Protein AF-A0A1G8WPV3-F1 (afdb_monomer_lite)

Sequence (83 aa):
MENSCDRYVLQVKKAKETVGVLEAELHQIRLKLRNAPTDAAFLRELKRITLDMTITLNELEHSQSMLDDCKMQFMKEEERYND

Secondary structure (DSSP, 8-state):
---TTHHHHHHHHHHHHHHHHHHHHHHHHHHHHHH-TT-HHHHHHHHHHHHHHHHHHHHHHHHHHHHHHHHHHHHHHHHHH--

Organism: NCBI:txid1128970

pLDDT: mean 91.11, std 13.19, range [44.41, 98.5]

Structure (mmCIF, N/CA/C/O backbone):
data_AF-A0A1G8WPV3-F1
#
_entry.id   AF-A0A1G8WPV3-F1
#
loop_
_atom_site.group_PDB
_atom_site.id
_atom_site.type_symbol
_atom_site.label_atom_id
_atom_site.label_alt_id
_atom_site.label_comp_id
_atom_site.label_asym_id
_atom_site.label_entity_id
_atom_site.label_seq_id
_atom_site.pdbx_PDB_ins_code
_atom_site.Cartn_x
_atom_site.Cartn_y
_atom_site.Cartn_z
_atom_site.occupancy
_atom_site.B_iso_or_equiv
_atom_site.auth_seq_id
_atom_site.auth_comp_id
_atom_site.auth_asym_id
_atom_site.auth_atom_id
_atom_site.pdbx_PDB_model_num
ATOM 1 N N . MET A 1 1 ? 14.352 -11.155 -27.323 1.00 44.41 1 MET A N 1
ATOM 2 C CA . MET A 1 1 ? 14.842 -10.444 -26.130 1.00 44.41 1 MET A CA 1
ATOM 3 C C . MET A 1 1 ? 13.675 -10.351 -25.176 1.00 44.41 1 MET A C 1
ATOM 5 O O . MET A 1 1 ? 12.691 -9.713 -25.518 1.00 44.41 1 MET A O 1
ATOM 9 N N . GLU A 1 2 ? 13.729 -11.078 -24.065 1.00 53.09 2 GLU A N 1
ATOM 10 C CA . GLU A 1 2 ? 12.828 -10.830 -22.937 1.00 53.09 2 GLU A CA 1
ATOM 11 C C . GLU A 1 2 ? 13.144 -9.409 -22.451 1.00 53.09 2 GLU A C 1
ATOM 13 O O . GLU A 1 2 ? 14.323 -9.072 -22.303 1.00 53.09 2 GLU A O 1
ATOM 18 N N . ASN A 1 3 ? 12.142 -8.533 -22.353 1.00 66.00 3 ASN A N 1
ATOM 19 C CA . ASN A 1 3 ? 12.393 -7.136 -22.027 1.00 66.00 3 ASN A CA 1
ATOM 20 C C . ASN A 1 3 ? 12.921 -7.115 -20.591 1.00 66.00 3 ASN A C 1
ATOM 22 O O . ASN A 1 3 ? 12.230 -7.533 -19.664 1.00 66.00 3 ASN A O 1
ATOM 26 N N . SER A 1 4 ? 14.169 -6.688 -20.384 1.00 73.88 4 SER A N 1
ATOM 27 C CA . SER A 1 4 ? 14.803 -6.774 -19.060 1.00 73.88 4 SER A CA 1
ATOM 28 C C . SER A 1 4 ? 14.052 -5.947 -18.001 1.00 73.88 4 SER A C 1
ATOM 30 O O . SER A 1 4 ? 14.211 -6.183 -16.801 1.00 73.88 4 SER A O 1
ATOM 32 N N . CYS A 1 5 ? 13.144 -5.059 -18.432 1.00 90.19 5 CYS A N 1
ATOM 33 C CA . CYS A 1 5 ? 12.237 -4.320 -17.565 1.00 90.19 5 CYS A CA 1
ATOM 34 C C . CYS A 1 5 ? 10.990 -5.095 -17.105 1.00 90.19 5 CYS A C 1
ATOM 36 O O . CYS A 1 5 ? 10.310 -4.623 -16.189 1.00 90.19 5 CYS A O 1
ATOM 38 N N . ASP A 1 6 ? 10.672 -6.263 -17.674 1.00 90.69 6 ASP A N 1
ATOM 39 C CA . ASP A 1 6 ? 9.448 -7.029 -17.373 1.00 90.69 6 ASP A CA 1
ATOM 40 C C . ASP A 1 6 ? 9.339 -7.384 -15.884 1.00 90.69 6 ASP A C 1
ATOM 42 O O . ASP A 1 6 ? 8.252 -7.365 -15.296 1.00 90.69 6 ASP A O 1
ATOM 46 N N . ARG A 1 7 ? 10.483 -7.610 -15.224 1.00 92.44 7 ARG A N 1
ATOM 47 C CA . ARG A 1 7 ? 10.542 -7.800 -13.770 1.00 92.44 7 ARG A CA 1
ATOM 48 C C . ARG A 1 7 ? 9.979 -6.595 -13.014 1.00 92.44 7 ARG A C 1
ATOM 50 O O . ARG A 1 7 ? 9.188 -6.780 -12.090 1.00 92.44 7 ARG A O 1
ATOM 57 N N . TYR A 1 8 ? 10.378 -5.381 -13.389 1.00 94.31 8 TYR A N 1
ATOM 58 C CA . TYR A 1 8 ? 9.927 -4.158 -12.725 1.00 94.31 8 TYR A CA 1
ATOM 59 C C . TYR A 1 8 ? 8.461 -3.856 -13.046 1.00 94.31 8 TYR A C 1
ATOM 61 O O . TYR A 1 8 ? 7.716 -3.442 -12.161 1.00 94.31 8 TYR A O 1
ATOM 69 N N . VAL A 1 9 ? 7.999 -4.169 -14.264 1.00 95.25 9 VAL A N 1
ATOM 70 C CA . VAL A 1 9 ? 6.569 -4.110 -14.616 1.00 95.25 9 VAL A CA 1
ATOM 71 C C . VAL A 1 9 ? 5.744 -5.003 -13.688 1.00 95.25 9 VAL A C 1
ATOM 73 O O . VAL A 1 9 ? 4.730 -4.563 -13.138 1.00 95.25 9 VAL A O 1
ATOM 76 N N . LEU A 1 10 ? 6.185 -6.246 -13.468 1.00 95.62 10 LEU A N 1
ATOM 77 C CA . LEU A 1 10 ? 5.492 -7.176 -12.581 1.00 95.62 10 LEU A CA 1
ATOM 78 C C . LEU A 1 10 ? 5.508 -6.705 -11.119 1.00 95.62 10 LEU A C 1
ATOM 80 O O . LEU A 1 10 ? 4.499 -6.846 -10.430 1.00 95.62 10 LEU A O 1
ATOM 84 N N . GLN A 1 11 ? 6.622 -6.140 -10.646 1.00 95.44 11 GLN A N 1
ATOM 85 C CA . GLN A 1 11 ? 6.733 -5.583 -9.292 1.00 95.44 11 GLN A CA 1
ATOM 86 C C . GLN A 1 11 ? 5.780 -4.401 -9.083 1.00 95.44 11 GLN A C 1
ATOM 88 O O . GLN A 1 11 ? 5.004 -4.414 -8.129 1.00 95.44 11 GLN A O 1
ATOM 93 N N . VAL A 1 12 ? 5.747 -3.444 -10.017 1.00 97.94 12 VAL A N 1
ATOM 94 C CA . VAL A 1 12 ? 4.806 -2.312 -9.990 1.00 97.94 12 VAL A CA 1
ATOM 95 C C . VAL A 1 12 ? 3.360 -2.803 -9.978 1.00 97.94 12 VAL A C 1
ATOM 97 O O . VAL A 1 12 ? 2.547 -2.310 -9.198 1.00 97.94 12 VAL A O 1
ATOM 100 N N . LYS A 1 13 ? 3.026 -3.786 -10.824 1.00 97.81 13 LYS A N 1
ATOM 101 C CA . LYS A 1 13 ? 1.675 -4.357 -10.876 1.00 97.81 13 LYS A CA 1
ATOM 102 C C . LYS A 1 13 ? 1.271 -4.958 -9.528 1.00 97.81 13 LYS A C 1
ATOM 104 O O . LYS A 1 13 ? 0.220 -4.602 -9.006 1.00 97.81 13 LYS A O 1
ATOM 109 N N . LYS A 1 14 ? 2.119 -5.812 -8.949 1.00 97.12 14 LYS A N 1
ATOM 110 C CA . LYS A 1 14 ? 1.854 -6.447 -7.651 1.00 97.12 14 LYS A CA 1
ATOM 111 C C . LYS A 1 14 ? 1.717 -5.422 -6.529 1.00 97.12 14 LYS A C 1
ATOM 113 O O . LYS A 1 14 ? 0.787 -5.518 -5.741 1.00 97.12 14 LYS A O 1
ATOM 118 N N . ALA A 1 15 ? 2.596 -4.423 -6.476 1.00 97.75 15 ALA A N 1
ATOM 119 C CA . ALA A 1 15 ? 2.518 -3.385 -5.454 1.00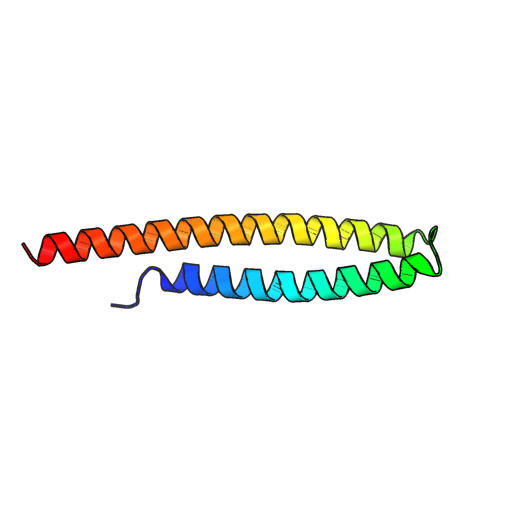 97.75 15 ALA A CA 1
ATOM 120 C C . ALA A 1 15 ? 1.210 -2.578 -5.567 1.00 97.75 15 ALA A C 1
ATOM 122 O O . ALA A 1 15 ? 0.552 -2.344 -4.558 1.00 97.75 15 ALA A O 1
ATOM 123 N N . LYS A 1 16 ? 0.762 -2.242 -6.788 1.00 98.25 16 LYS A N 1
ATOM 124 C CA . LYS A 1 16 ? -0.547 -1.596 -7.018 1.00 98.25 16 LYS A CA 1
ATOM 125 C C . LYS A 1 16 ? -1.725 -2.467 -6.579 1.00 98.25 16 LYS A C 1
ATOM 127 O O . LYS A 1 16 ? -2.662 -1.956 -5.973 1.00 98.25 16 LYS A O 1
ATOM 132 N N . GLU A 1 17 ? -1.682 -3.766 -6.870 1.00 98.38 17 GLU A N 1
ATOM 133 C CA . GLU A 1 17 ? -2.707 -4.717 -6.421 1.00 98.38 17 GLU A CA 1
ATOM 134 C C . GLU A 1 17 ? -2.772 -4.770 -4.887 1.00 98.38 17 GLU A C 1
ATOM 136 O O . GLU A 1 17 ? -3.855 -4.651 -4.314 1.00 98.38 17 GLU A O 1
ATOM 141 N N . THR A 1 18 ? -1.619 -4.855 -4.216 1.00 98.19 18 THR A N 1
ATOM 142 C CA . THR A 1 18 ? -1.530 -4.841 -2.749 1.00 98.19 18 THR A CA 1
ATOM 143 C C . THR A 1 18 ? -2.048 -3.533 -2.149 1.00 98.19 18 THR A C 1
ATOM 145 O O . THR A 1 18 ? -2.797 -3.580 -1.174 1.00 98.19 18 THR A O 1
ATOM 148 N N . VAL A 1 19 ? -1.728 -2.373 -2.740 1.00 98.44 19 VAL A N 1
ATOM 149 C CA . VAL A 1 19 ? -2.287 -1.075 -2.310 1.00 98.44 19 VAL A CA 1
ATOM 150 C C . VAL A 1 19 ? -3.815 -1.117 -2.328 1.00 98.44 19 VAL A C 1
ATOM 152 O O . VAL A 1 19 ? -4.436 -0.755 -1.332 1.00 98.44 19 VAL A O 1
ATOM 155 N N . GLY A 1 20 ? -4.428 -1.633 -3.397 1.00 98.19 20 GLY A N 1
ATOM 156 C CA . GLY A 1 20 ? -5.889 -1.731 -3.490 1.00 98.19 20 GLY A CA 1
ATOM 157 C C . GLY A 1 20 ? -6.516 -2.596 -2.387 1.00 98.19 20 GLY A C 1
ATOM 158 O O . GLY A 1 20 ? -7.559 -2.242 -1.835 1.00 98.19 20 GLY A O 1
ATOM 159 N N . VAL A 1 21 ? -5.865 -3.703 -2.010 1.00 98.38 21 VAL A N 1
ATOM 160 C CA . VAL A 1 21 ? -6.304 -4.537 -0.875 1.00 98.38 21 VAL A CA 1
ATOM 161 C C . VAL A 1 21 ? -6.204 -3.760 0.439 1.00 98.38 21 VAL A C 1
ATOM 163 O O . VAL A 1 21 ? -7.169 -3.711 1.203 1.00 98.38 21 VAL A O 1
ATOM 166 N N . LEU A 1 22 ? -5.069 -3.104 0.686 1.00 98.50 22 LEU A N 1
ATOM 167 C CA . LEU A 1 22 ? -4.834 -2.343 1.913 1.00 98.50 22 LEU A CA 1
ATOM 168 C C . LEU A 1 22 ? -5.775 -1.136 2.041 1.00 98.50 22 LEU A C 1
ATOM 170 O O . LEU A 1 22 ? -6.203 -0.809 3.146 1.00 98.50 22 LEU A O 1
ATOM 174 N N . GLU A 1 23 ? -6.151 -0.489 0.935 1.00 98.38 23 GLU A N 1
ATOM 175 C CA . GLU A 1 23 ? -7.146 0.589 0.924 1.00 98.38 23 GLU A CA 1
ATOM 176 C C . GLU A 1 23 ? -8.529 0.079 1.343 1.00 98.38 23 GLU A C 1
ATOM 178 O O . GLU A 1 23 ? -9.210 0.716 2.156 1.00 98.38 23 GLU A O 1
ATOM 183 N N . ALA A 1 24 ? -8.931 -1.090 0.836 1.00 98.31 24 ALA A N 1
ATOM 184 C CA . ALA A 1 24 ? -10.182 -1.727 1.221 1.00 98.31 24 ALA A CA 1
ATOM 185 C C . ALA A 1 24 ? -10.178 -2.118 2.709 1.00 98.31 24 ALA A C 1
ATOM 187 O O . ALA A 1 24 ? -11.130 -1.799 3.426 1.00 98.31 24 ALA A O 1
ATOM 188 N N . GLU A 1 25 ? -9.098 -2.732 3.207 1.00 98.31 25 GLU A N 1
ATOM 189 C CA . GLU A 1 25 ? -8.934 -3.051 4.634 1.00 98.31 25 GLU A CA 1
ATOM 190 C C . GLU A 1 25 ? -8.987 -1.787 5.506 1.00 98.31 25 GLU A C 1
ATOM 192 O O . GLU A 1 25 ? -9.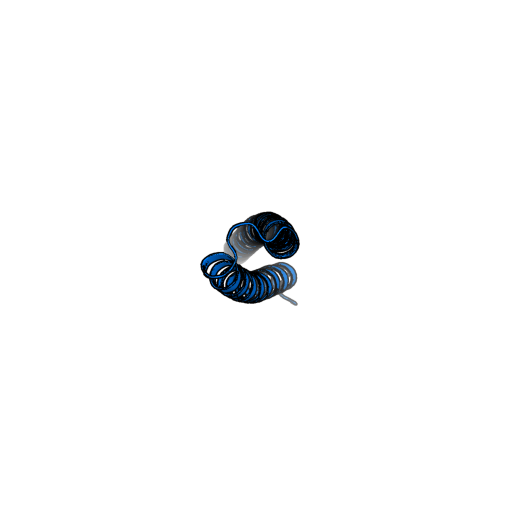708 -1.738 6.510 1.00 98.31 25 GLU A O 1
ATOM 197 N N . LEU A 1 26 ? -8.285 -0.728 5.091 1.00 97.88 26 LEU A N 1
ATOM 198 C CA . LEU A 1 26 ? -8.256 0.556 5.785 1.00 97.88 26 LEU A CA 1
ATOM 199 C C . LEU A 1 26 ? -9.647 1.200 5.847 1.00 97.88 26 LEU A C 1
ATOM 201 O O . LEU A 1 26 ? -10.027 1.789 6.863 1.00 97.88 26 LEU A O 1
ATOM 205 N N . HIS A 1 27 ? -10.429 1.093 4.774 1.00 97.75 27 HIS A N 1
ATOM 206 C CA . HIS A 1 27 ? -11.806 1.565 4.763 1.00 97.75 27 HIS A CA 1
ATOM 207 C C . HIS A 1 27 ? -12.667 0.788 5.768 1.00 97.75 27 HIS A C 1
ATOM 209 O O . HIS A 1 27 ? -13.354 1.397 6.591 1.00 97.75 27 HIS A O 1
ATOM 215 N N . GLN A 1 28 ? -12.579 -0.545 5.762 1.00 97.88 28 GLN A N 1
ATOM 216 C CA . GLN A 1 28 ? -13.352 -1.396 6.668 1.00 97.88 28 GLN A CA 1
ATOM 217 C C . GLN A 1 28 ? -13.020 -1.130 8.140 1.00 97.88 28 GLN A C 1
ATOM 219 O O . GLN A 1 28 ? -13.929 -0.994 8.963 1.00 97.88 28 GLN A O 1
ATOM 224 N N . ILE A 1 29 ? -11.738 -0.993 8.494 1.00 97.88 29 ILE A N 1
ATOM 225 C CA . ILE A 1 29 ? -11.358 -0.733 9.887 1.00 97.88 29 ILE A CA 1
ATOM 226 C C . ILE A 1 29 ? -11.813 0.652 10.358 1.00 97.88 29 ILE A C 1
ATOM 228 O O . ILE A 1 29 ? -12.271 0.804 11.491 1.00 97.88 29 ILE A O 1
ATOM 232 N N . ARG A 1 30 ? -11.786 1.656 9.472 1.00 97.00 30 ARG A N 1
ATOM 233 C CA . ARG A 1 30 ? -12.323 2.994 9.761 1.00 97.00 30 ARG A CA 1
ATOM 234 C C . ARG A 1 30 ? -13.830 2.960 10.007 1.00 97.00 30 ARG A C 1
ATOM 236 O O . ARG A 1 30 ? -14.300 3.671 10.891 1.00 97.00 30 ARG A O 1
ATOM 243 N N . LEU A 1 31 ? -14.587 2.136 9.277 1.00 97.69 31 LEU A N 1
ATOM 244 C CA . LEU A 1 31 ? -16.018 1.945 9.537 1.00 97.69 31 LEU A CA 1
ATOM 245 C C . LEU A 1 31 ? -16.269 1.304 10.906 1.00 97.69 31 LEU A C 1
ATOM 247 O O . LEU A 1 31 ? -17.115 1.790 11.654 1.00 97.69 31 LEU A O 1
ATOM 251 N N . LYS A 1 32 ? -15.505 0.268 11.273 1.00 97.56 32 LYS A N 1
ATOM 252 C CA . LYS A 1 32 ? -15.602 -0.368 12.599 1.00 97.56 32 LYS A CA 1
ATOM 253 C C . LYS A 1 32 ? -15.307 0.630 13.727 1.00 97.56 32 LYS A C 1
ATOM 255 O O . LYS A 1 32 ? -16.074 0.726 14.683 1.00 97.56 32 LYS A O 1
ATOM 260 N N . LEU A 1 33 ? -14.256 1.439 13.573 1.00 97.75 33 LEU A N 1
ATOM 261 C CA . LEU A 1 33 ? -13.866 2.468 14.544 1.00 97.75 33 LEU A CA 1
ATOM 262 C C . LEU A 1 33 ? -14.884 3.605 14.686 1.00 97.75 33 LEU A C 1
ATOM 264 O O . LEU A 1 33 ? -14.948 4.209 15.749 1.00 97.75 33 LEU A O 1
ATOM 268 N N . ARG A 1 34 ? -15.717 3.896 13.677 1.00 96.94 34 ARG A N 1
ATOM 269 C CA . ARG A 1 34 ? -16.816 4.869 13.847 1.00 96.94 34 ARG A CA 1
ATOM 270 C C . ARG A 1 34 ? -17.815 4.425 14.916 1.00 96.94 34 ARG A C 1
ATOM 272 O O . ARG A 1 34 ? -18.318 5.267 15.650 1.00 96.94 34 ARG A O 1
ATOM 279 N N . ASN A 1 35 ? -18.078 3.122 15.002 1.00 96.00 35 ASN A N 1
ATOM 280 C CA . ASN A 1 35 ? -19.035 2.552 15.951 1.00 96.00 35 ASN A CA 1
ATOM 281 C C . ASN A 1 35 ? -18.386 2.197 17.298 1.00 96.00 35 ASN A C 1
ATOM 283 O O . ASN A 1 35 ? -19.066 2.203 18.320 1.00 96.00 35 ASN A O 1
ATOM 287 N N . ALA A 1 36 ? -17.081 1.906 17.309 1.00 96.56 36 ALA A N 1
ATOM 288 C CA . ALA A 1 36 ? -16.317 1.578 18.512 1.00 96.56 36 ALA A CA 1
ATOM 289 C C . ALA A 1 36 ? -14.957 2.314 18.537 1.00 96.56 36 ALA A C 1
ATOM 291 O O . ALA A 1 36 ? -13.914 1.703 18.294 1.00 96.56 36 ALA A O 1
ATOM 292 N N . PRO A 1 37 ? -14.936 3.632 18.826 1.00 95.38 37 PRO A N 1
ATOM 293 C CA . PRO A 1 37 ? -13.744 4.471 18.632 1.00 95.38 37 PRO A CA 1
ATOM 294 C C . PRO A 1 37 ? -12.555 4.126 19.530 1.00 95.38 37 PRO A C 1
ATOM 296 O O . PRO A 1 37 ? -11.411 4.421 19.189 1.00 95.38 37 PRO A O 1
ATOM 299 N N . THR A 1 38 ? -12.820 3.521 20.686 1.00 96.62 38 THR A N 1
ATOM 300 C CA . THR A 1 38 ? -11.808 3.155 21.685 1.00 96.62 38 THR A CA 1
ATOM 301 C C . THR A 1 38 ? -11.481 1.665 21.682 1.00 96.62 38 THR A C 1
ATOM 303 O O . THR A 1 38 ? -10.755 1.199 22.561 1.00 96.62 38 THR A O 1
ATOM 306 N N . ASP A 1 39 ? -11.985 0.907 20.700 1.00 98.25 39 ASP A N 1
ATOM 307 C CA . ASP A 1 39 ? -11.688 -0.516 20.590 1.00 98.25 39 ASP A CA 1
ATOM 308 C C . ASP A 1 39 ? -10.194 -0.728 20.307 1.00 98.25 39 ASP A C 1
ATOM 310 O O . ASP A 1 39 ? -9.660 -0.392 19.244 1.00 98.25 39 ASP A O 1
ATOM 314 N N . ALA A 1 40 ? -9.498 -1.297 21.289 1.00 97.81 40 ALA A N 1
ATOM 315 C CA . ALA A 1 40 ? -8.059 -1.493 21.223 1.00 97.81 40 ALA A CA 1
ATOM 316 C C . ALA A 1 40 ? -7.638 -2.467 20.111 1.00 97.81 40 ALA A C 1
ATOM 318 O O . ALA A 1 40 ? -6.529 -2.340 19.587 1.00 97.81 40 ALA A O 1
ATOM 319 N N . ALA A 1 41 ? -8.480 -3.439 19.746 1.00 98.00 41 ALA A N 1
ATOM 320 C CA . ALA A 1 41 ? -8.181 -4.353 18.652 1.00 98.00 41 ALA A CA 1
ATOM 321 C C . ALA A 1 41 ? -8.240 -3.611 17.315 1.00 98.00 41 ALA A C 1
ATOM 323 O O . ALA A 1 41 ? -7.278 -3.684 16.546 1.00 98.00 41 ALA A O 1
ATOM 324 N N . PHE A 1 42 ? -9.285 -2.812 17.088 1.00 98.19 42 PHE A N 1
ATOM 325 C CA . PHE A 1 42 ? -9.408 -2.047 15.849 1.00 98.19 42 PHE A CA 1
ATOM 326 C C . PHE A 1 42 ? -8.346 -0.955 15.709 1.00 98.19 42 PHE A C 1
ATOM 328 O O . PHE A 1 42 ? -7.826 -0.731 14.618 1.00 98.19 42 PHE A O 1
ATOM 335 N N . LEU A 1 43 ? -7.951 -0.312 16.810 1.00 98.25 43 LEU A N 1
ATOM 336 C CA . LEU A 1 43 ? -6.857 0.663 16.804 1.00 98.25 43 LEU A CA 1
ATOM 337 C C . LEU A 1 43 ? -5.499 0.019 16.483 1.00 98.2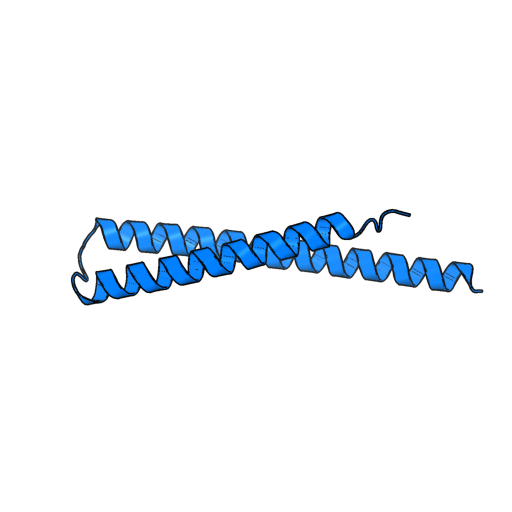5 43 LEU A C 1
ATOM 339 O O . LEU A 1 43 ? -4.679 0.625 15.791 1.00 98.25 43 LEU A O 1
ATOM 343 N N . ARG A 1 44 ? -5.241 -1.205 16.965 1.00 98.31 44 ARG A N 1
ATOM 344 C CA . ARG A 1 44 ? -4.029 -1.961 16.600 1.00 98.31 44 ARG A CA 1
ATOM 345 C C . ARG A 1 44 ? -4.037 -2.353 15.128 1.00 98.31 44 ARG A C 1
ATOM 347 O O . ARG A 1 44 ? -3.023 -2.192 14.457 1.00 98.31 44 ARG A O 1
ATOM 354 N N . GLU A 1 45 ? -5.173 -2.825 14.630 1.00 98.06 45 GLU A N 1
ATOM 355 C CA . GLU A 1 45 ? -5.334 -3.204 13.228 1.00 98.06 45 GLU A CA 1
ATOM 356 C C . GLU A 1 45 ? -5.168 -1.995 12.295 1.00 98.06 45 GLU A C 1
ATOM 358 O O . GLU A 1 45 ? -4.428 -2.079 11.319 1.00 98.06 45 GLU A O 1
ATOM 363 N N . LEU A 1 46 ? -5.734 -0.834 12.649 1.00 98.19 46 LEU A N 1
ATOM 364 C CA . LEU A 1 46 ? -5.527 0.420 11.919 1.00 98.19 46 LEU A CA 1
ATOM 365 C C . LEU A 1 46 ? -4.039 0.785 11.816 1.00 98.19 46 LEU A C 1
ATOM 367 O O . LEU A 1 46 ? -3.573 1.165 10.741 1.00 98.19 46 LEU A O 1
ATOM 371 N N . LYS A 1 47 ? -3.284 0.663 12.917 1.00 98.25 47 LYS A N 1
ATOM 372 C CA . LYS A 1 47 ? -1.835 0.922 12.918 1.00 98.25 47 LYS A CA 1
ATOM 373 C C . LYS A 1 47 ? -1.085 -0.052 12.012 1.00 98.25 47 LYS A C 1
ATOM 375 O O . LYS A 1 47 ? -0.237 0.397 11.249 1.00 98.25 47 LYS A O 1
ATOM 380 N N . ARG A 1 48 ? -1.419 -1.347 12.070 1.00 98.50 48 ARG A N 1
ATOM 381 C CA . ARG A 1 48 ? -0.834 -2.378 11.198 1.00 98.50 48 ARG A CA 1
ATOM 382 C C . ARG A 1 48 ? -1.060 -2.036 9.726 1.00 98.50 48 ARG A C 1
ATOM 384 O O . ARG A 1 48 ? -0.092 -1.874 9.001 1.00 98.50 48 ARG A O 1
ATOM 391 N N . ILE A 1 49 ? -2.315 -1.836 9.320 1.00 98.38 49 ILE A N 1
ATOM 392 C CA . ILE A 1 49 ? -2.670 -1.543 7.921 1.00 98.38 49 ILE A CA 1
ATOM 393 C C . ILE A 1 49 ? -1.987 -0.257 7.438 1.00 98.38 49 ILE A C 1
ATOM 395 O O . ILE A 1 49 ? -1.528 -0.185 6.305 1.00 98.38 49 ILE A O 1
ATOM 399 N N . THR A 1 50 ? -1.884 0.760 8.298 1.00 97.62 50 THR A N 1
ATOM 400 C CA . THR A 1 50 ? -1.210 2.021 7.946 1.00 97.62 50 THR A CA 1
ATOM 401 C C . THR A 1 50 ? 0.292 1.824 7.720 1.00 97.62 50 THR A C 1
ATOM 403 O O . THR A 1 50 ? 0.860 2.413 6.799 1.00 97.62 50 THR A O 1
ATOM 406 N N . LEU A 1 51 ? 0.940 0.997 8.545 1.00 98.44 51 LEU A N 1
ATOM 407 C CA . LEU A 1 51 ? 2.349 0.653 8.369 1.00 98.44 51 LEU A CA 1
ATOM 408 C C . LEU A 1 51 ? 2.562 -0.155 7.085 1.00 98.44 51 LEU A C 1
ATOM 410 O O . LEU A 1 51 ? 3.421 0.212 6.287 1.00 98.44 51 LEU A O 1
ATOM 414 N N . ASP A 1 52 ? 1.742 -1.183 6.861 1.00 98.50 52 ASP A N 1
ATOM 415 C CA . ASP A 1 52 ? 1.791 -2.012 5.654 1.00 98.50 52 ASP A CA 1
ATOM 416 C C . ASP A 1 52 ? 1.607 -1.142 4.400 1.00 98.50 52 ASP A C 1
ATOM 418 O O . ASP A 1 52 ? 2.403 -1.222 3.468 1.00 98.50 52 ASP A O 1
ATOM 422 N N . MET A 1 53 ? 0.644 -0.211 4.421 1.00 98.31 53 MET A N 1
ATOM 423 C CA . MET A 1 53 ? 0.422 0.755 3.338 1.00 98.31 53 MET A CA 1
ATOM 424 C C . MET A 1 53 ? 1.661 1.610 3.066 1.00 98.31 53 MET A C 1
ATOM 426 O O . MET A 1 53 ? 2.037 1.808 1.916 1.00 98.31 53 MET A O 1
ATOM 430 N N . THR A 1 54 ? 2.314 2.104 4.119 1.00 98.31 54 THR A N 1
ATOM 431 C CA . THR A 1 54 ? 3.515 2.940 3.980 1.00 98.31 54 THR A CA 1
ATOM 432 C C . THR A 1 54 ? 4.647 2.157 3.315 1.00 98.31 54 THR A C 1
ATOM 434 O O . THR A 1 54 ? 5.299 2.661 2.405 1.00 98.31 54 THR A O 1
ATOM 437 N N . ILE A 1 55 ? 4.856 0.906 3.733 1.00 98.31 55 ILE A N 1
ATOM 438 C CA . ILE A 1 55 ? 5.873 0.019 3.156 1.00 98.31 55 ILE A CA 1
ATOM 439 C C . ILE A 1 55 ? 5.559 -0.261 1.683 1.00 98.31 55 ILE A C 1
ATOM 441 O O . ILE A 1 55 ? 6.420 -0.053 0.832 1.00 98.31 55 ILE A O 1
ATOM 445 N N . THR A 1 56 ? 4.326 -0.662 1.362 1.00 98.44 56 THR A N 1
ATOM 446 C CA . THR A 1 56 ? 3.936 -0.987 -0.017 1.00 98.44 56 THR A CA 1
ATOM 447 C C . THR A 1 56 ? 4.014 0.227 -0.946 1.00 98.44 56 THR A C 1
ATOM 449 O O . THR A 1 56 ? 4.418 0.084 -2.098 1.00 98.44 56 THR A O 1
ATOM 452 N N . LEU A 1 57 ? 3.674 1.430 -0.472 1.00 98.38 57 LEU A N 1
ATOM 453 C CA . LEU A 1 57 ? 3.823 2.652 -1.269 1.00 98.38 57 LEU A CA 1
ATOM 454 C C . LEU A 1 57 ? 5.295 2.970 -1.557 1.00 98.38 57 LEU A C 1
ATOM 456 O O . LEU A 1 57 ? 5.622 3.296 -2.696 1.00 98.38 57 LEU A O 1
ATOM 460 N N . ASN A 1 58 ? 6.183 2.796 -0.575 1.00 98.06 58 ASN A N 1
ATOM 461 C CA . ASN A 1 58 ? 7.623 2.967 -0.785 1.00 98.06 58 ASN A CA 1
ATOM 462 C C . ASN A 1 58 ? 8.173 1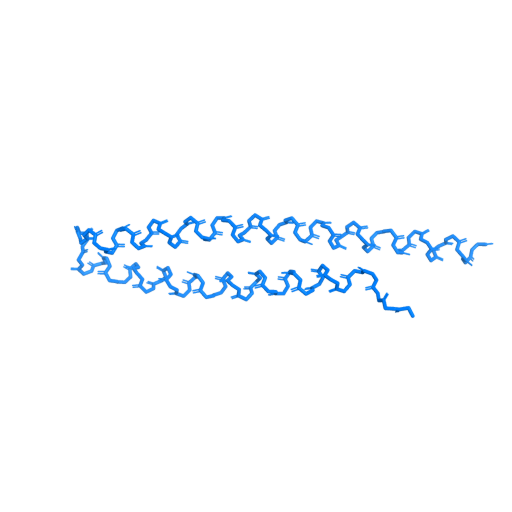.932 -1.784 1.00 98.06 58 ASN A C 1
ATOM 464 O O . ASN A 1 58 ? 8.984 2.261 -2.648 1.00 98.06 58 ASN A O 1
ATOM 468 N N . GLU A 1 59 ? 7.722 0.677 -1.698 1.00 96.94 59 GLU A N 1
ATOM 469 C CA . GLU A 1 59 ? 8.086 -0.376 -2.654 1.00 96.94 59 GLU A CA 1
ATOM 470 C C . GLU A 1 59 ? 7.574 -0.076 -4.067 1.00 96.94 59 GLU A C 1
ATOM 472 O O . GLU A 1 59 ? 8.282 -0.324 -5.048 1.00 96.94 59 GLU A O 1
ATOM 477 N N . LEU A 1 60 ? 6.359 0.466 -4.181 1.00 97.94 60 LEU A N 1
ATOM 478 C CA . LEU A 1 60 ? 5.778 0.891 -5.449 1.00 97.94 60 LEU A CA 1
ATOM 479 C C . LEU A 1 60 ? 6.590 2.029 -6.070 1.00 97.94 60 LEU A C 1
ATOM 481 O O . LEU A 1 60 ? 6.937 1.943 -7.246 1.00 97.94 60 LEU A O 1
ATOM 485 N N . GLU A 1 61 ? 6.909 3.063 -5.291 1.00 98.12 61 GLU A N 1
ATOM 486 C CA . GLU A 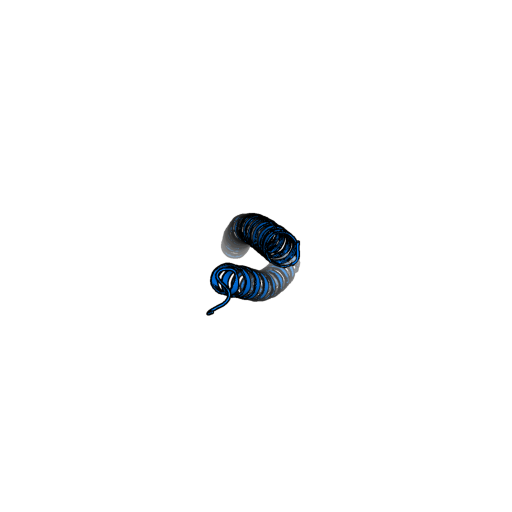1 61 ? 7.732 4.191 -5.733 1.00 98.12 61 GLU A CA 1
ATOM 487 C C . GLU A 1 61 ? 9.106 3.710 -6.208 1.00 98.12 61 GLU A C 1
ATOM 489 O O . GLU A 1 61 ? 9.525 4.025 -7.324 1.00 98.12 61 GLU A O 1
ATOM 494 N N . HIS A 1 62 ? 9.768 2.862 -5.418 1.00 96.94 62 HIS A N 1
ATOM 495 C CA . HIS A 1 62 ? 11.056 2.291 -5.793 1.00 96.94 62 HIS A CA 1
ATOM 496 C C . HIS A 1 62 ? 10.963 1.465 -7.084 1.00 96.94 62 HIS A C 1
ATOM 498 O O . HIS A 1 62 ? 11.754 1.658 -8.007 1.00 96.94 62 HIS A O 1
ATOM 504 N N . SER A 1 63 ? 9.971 0.578 -7.191 1.00 96.12 63 SER A N 1
ATOM 505 C CA . SER A 1 63 ? 9.782 -0.269 -8.376 1.00 96.12 63 SER A CA 1
ATOM 506 C C . SER A 1 63 ? 9.476 0.552 -9.630 1.00 96.12 63 SER A C 1
ATOM 508 O O . SER A 1 63 ? 9.919 0.196 -10.722 1.00 96.12 63 SER A O 1
ATOM 510 N N . GLN A 1 64 ? 8.734 1.652 -9.479 1.00 97.56 64 GLN A N 1
ATOM 511 C CA . GLN A 1 64 ? 8.426 2.573 -10.567 1.00 97.56 64 GLN A CA 1
ATOM 512 C C . GLN A 1 64 ? 9.686 3.314 -11.024 1.00 97.56 64 GLN A C 1
ATOM 514 O O . GLN A 1 64 ? 9.966 3.323 -12.219 1.00 97.56 64 GLN A O 1
ATOM 519 N N . SER A 1 65 ? 10.493 3.824 -10.087 1.00 97.31 65 SER A N 1
ATOM 520 C CA . SER A 1 65 ? 11.785 4.448 -10.402 1.00 97.31 65 SER A CA 1
ATOM 521 C C . SER A 1 65 ? 12.693 3.490 -11.178 1.00 97.31 65 SER A C 1
ATOM 523 O O . SER A 1 65 ? 13.236 3.856 -12.216 1.00 97.31 65 SER A O 1
ATOM 525 N N . MET A 1 66 ? 12.805 2.235 -10.730 1.00 95.44 66 MET A N 1
ATOM 526 C CA . MET A 1 66 ? 13.630 1.231 -11.409 1.00 95.44 66 MET A CA 1
ATOM 527 C C . MET A 1 66 ? 13.107 0.881 -12.810 1.00 95.44 66 MET A C 1
ATOM 529 O O . MET A 1 66 ? 13.893 0.637 -13.726 1.00 95.44 66 MET A O 1
ATOM 533 N N . LEU A 1 67 ? 11.782 0.847 -12.991 1.00 95.38 67 LEU A N 1
ATOM 534 C CA . LEU A 1 67 ? 11.165 0.633 -14.299 1.00 95.38 67 LEU A CA 1
ATOM 535 C C . LEU A 1 67 ? 11.471 1.789 -15.257 1.00 95.38 67 LEU A C 1
ATOM 537 O O . LEU A 1 67 ? 11.766 1.549 -16.429 1.00 95.38 67 LEU A O 1
ATOM 541 N N . ASP A 1 68 ? 11.392 3.023 -14.771 1.00 94.56 68 ASP A N 1
ATOM 542 C CA . ASP A 1 68 ? 11.621 4.2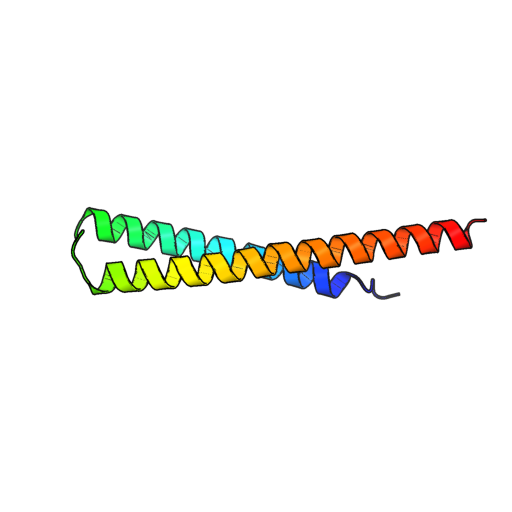20 -15.577 1.00 94.56 68 ASP A CA 1
ATOM 543 C C . ASP A 1 68 ? 13.097 4.335 -15.991 1.00 94.56 68 ASP A C 1
ATOM 545 O O . ASP A 1 68 ? 13.387 4.571 -17.168 1.00 94.56 68 ASP A O 1
ATOM 549 N N . ASP A 1 69 ? 14.026 4.035 -15.079 1.00 93.94 69 ASP A N 1
ATOM 550 C CA . ASP A 1 69 ? 15.460 3.945 -15.380 1.00 93.94 69 ASP A CA 1
ATOM 551 C C . ASP A 1 69 ? 15.760 2.863 -16.423 1.00 93.94 69 ASP A C 1
ATOM 553 O O . ASP A 1 69 ? 16.498 3.099 -17.384 1.00 93.94 69 ASP A O 1
ATOM 557 N N . CYS A 1 70 ? 15.152 1.685 -16.270 1.00 92.69 70 CYS A N 1
ATOM 558 C CA . CYS A 1 70 ? 15.315 0.575 -17.202 1.00 92.69 70 CYS A CA 1
ATOM 559 C C . CYS A 1 70 ? 14.835 0.951 -18.614 1.00 92.69 70 CYS A C 1
ATOM 561 O O . CYS A 1 70 ? 15.554 0.759 -19.596 1.00 92.69 70 CYS A O 1
ATOM 563 N N . LYS A 1 71 ? 13.654 1.572 -18.727 1.00 89.38 71 LYS A N 1
ATOM 564 C CA . LYS A 1 71 ? 13.124 2.054 -20.012 1.00 89.38 71 LYS A CA 1
ATOM 565 C C . LYS A 1 71 ? 14.019 3.115 -20.647 1.00 89.38 71 LYS A C 1
ATOM 567 O O . LYS A 1 71 ? 14.249 3.065 -21.852 1.00 89.38 71 LYS A O 1
ATOM 572 N N . MET A 1 72 ? 14.547 4.052 -19.856 1.00 89.44 72 MET A N 1
ATOM 573 C CA . MET A 1 72 ? 15.491 5.055 -20.356 1.00 89.44 72 MET A CA 1
ATOM 574 C C . MET A 1 72 ? 16.762 4.428 -20.930 1.00 89.44 72 MET A C 1
ATOM 576 O O . MET A 1 72 ? 17.276 4.915 -21.936 1.00 89.44 72 MET A O 1
ATOM 580 N N . GLN A 1 73 ? 17.284 3.372 -20.303 1.00 84.75 73 GLN A N 1
ATOM 581 C CA . GLN A 1 73 ? 18.465 2.670 -20.805 1.00 84.75 73 GLN A CA 1
ATOM 582 C C . GLN A 1 73 ? 18.182 1.973 -22.138 1.00 84.75 73 GLN A C 1
ATOM 584 O O . GLN A 1 73 ? 18.968 2.143 -23.067 1.00 84.75 73 GLN A O 1
ATOM 589 N N . PHE A 1 74 ? 17.036 1.297 -22.271 1.00 76.44 74 PHE A N 1
ATOM 590 C CA . PHE A 1 74 ? 16.636 0.674 -23.537 1.00 76.44 74 PHE A CA 1
ATOM 591 C C . PHE A 1 74 ? 16.520 1.677 -24.689 1.00 76.44 74 PHE A C 1
ATOM 593 O O . PHE A 1 74 ? 17.070 1.428 -25.758 1.00 76.44 74 PHE A O 1
ATOM 600 N N . MET A 1 75 ? 15.885 2.835 -24.473 1.00 74.94 75 MET A N 1
ATOM 601 C CA . MET A 1 75 ? 15.761 3.853 -25.531 1.00 74.94 75 MET A CA 1
ATOM 602 C C . MET A 1 75 ? 17.130 4.374 -26.001 1.00 74.94 75 MET A C 1
ATOM 604 O O . MET A 1 75 ? 17.365 4.515 -27.197 1.00 74.94 75 MET A O 1
ATOM 608 N N . LYS A 1 76 ? 18.073 4.598 -25.072 1.00 74.00 76 LYS A N 1
ATOM 609 C CA . LYS A 1 76 ? 19.445 5.045 -25.396 1.00 74.00 76 LYS A CA 1
ATOM 610 C C . LYS A 1 76 ? 20.287 3.988 -26.115 1.00 74.00 76 LYS A C 1
ATOM 612 O O . LYS A 1 76 ? 21.321 4.314 -26.703 1.00 74.00 76 LYS A O 1
ATOM 617 N N . GLU A 1 77 ? 19.945 2.713 -25.971 1.00 65.62 77 GLU A N 1
ATOM 618 C CA . GLU A 1 77 ? 20.583 1.631 -26.717 1.00 65.62 77 GLU A CA 1
ATOM 619 C C . GLU A 1 77 ? 20.014 1.555 -28.133 1.00 65.62 77 GLU A C 1
ATOM 621 O O . GLU A 1 77 ? 20.797 1.501 -29.075 1.00 65.62 77 GLU A O 1
ATOM 626 N N . GLU A 1 78 ? 18.695 1.663 -28.307 1.00 65.12 78 GLU A N 1
ATOM 627 C CA . GLU A 1 78 ? 18.068 1.696 -29.636 1.00 65.12 78 GLU A CA 1
ATOM 628 C C . GLU A 1 78 ? 18.538 2.883 -30.492 1.00 65.12 78 GLU A C 1
ATOM 630 O O . GLU A 1 78 ? 18.815 2.698 -31.674 1.00 65.12 78 GLU A O 1
ATOM 635 N N . GLU A 1 79 ? 18.702 4.082 -29.922 1.00 65.81 79 GLU A N 1
ATOM 636 C CA . GLU A 1 79 ? 19.252 5.240 -30.652 1.00 65.81 79 GLU A CA 1
ATOM 637 C C . GLU A 1 79 ? 20.694 4.993 -31.129 1.00 65.81 79 GLU A C 1
ATOM 639 O O . GLU A 1 79 ? 21.023 5.289 -32.272 1.00 65.81 79 GLU A O 1
ATOM 644 N N . ARG A 1 80 ? 21.539 4.360 -30.302 1.00 60.88 80 ARG A N 1
ATOM 645 C CA . ARG A 1 80 ? 22.941 4.055 -30.649 1.00 60.88 80 ARG A CA 1
ATOM 646 C C . ARG A 1 80 ? 23.118 2.986 -31.727 1.00 60.88 80 ARG A C 1
ATOM 648 O O . ARG A 1 80 ? 24.193 2.922 -32.310 1.00 60.88 80 ARG A O 1
ATOM 655 N N . TYR A 1 81 ? 22.132 2.115 -31.936 1.00 59.22 81 TYR A N 1
ATOM 656 C CA . TYR A 1 81 ? 22.177 1.086 -32.984 1.00 59.22 81 TYR A CA 1
ATOM 657 C C . TYR A 1 81 ? 21.584 1.559 -34.318 1.00 59.22 81 TYR A C 1
ATOM 659 O O . TYR A 1 81 ? 21.722 0.853 -35.316 1.00 59.22 81 TYR A O 1
ATOM 667 N N . ASN A 1 82 ? 20.920 2.719 -34.332 1.00 58.78 82 ASN A N 1
ATOM 668 C CA . ASN A 1 82 ? 20.299 3.303 -35.521 1.00 58.78 82 ASN A CA 1
ATOM 669 C C . ASN A 1 82 ? 21.113 4.461 -36.142 1.00 58.78 82 ASN A C 1
ATOM 671 O O . ASN A 1 82 ? 20.690 4.979 -37.177 1.00 58.78 82 ASN A O 1
ATOM 675 N N . ASP A 1 83 ? 22.255 4.824 -35.544 1.00 51.72 83 ASP A N 1
ATOM 676 C CA . ASP A 1 83 ? 23.295 5.726 -36.083 1.00 51.72 83 ASP A CA 1
ATOM 677 C C . ASP A 1 83 ? 24.441 4.933 -36.744 1.00 51.72 83 ASP A C 1
ATOM 679 O O . ASP A 1 83 ? 24.968 5.397 -37.784 1.00 51.72 83 ASP A O 1
#

Radius of gyration: 19.35 Å; chains: 1; bounding box: 42×17×58 Å

Foldseek 3Di:
DPLPLVVLVVQLVVLVVVLVVLVVQLVVLVVVCVVVVPPPVSVVSNVVSVVVNVVSVVSNVVSVVVSVVSVVVVVVVVVVVVD